Protein AF-A0A4R1F702-F1 (afdb_monomer)

Sequence (113 aa):
MTVGEWDLPTIKRFIEGLPGTGMQTLRALVAEGGSATPARIKELIGMKSLSGVKSAQQKAFRSIPLQPRPPGWLIEKKHTNNNQDAVIERYFIRSNLLPLVVEALDQIDSDIR

Nearest PDB structures (foldseek):
  5z7b-assembly1_A  TM=4.154E-01  e=1.892E+00  Corynebacterium glutamicum
  8aan-assembly1_A  TM=4.126E-01  e=2.273E+00  Escherichia coli

Secondary structure (DSSP, 8-state):
-EETTEEHHHHHHHHHT--HHHHHHHHHHHHTTTEE-HHHHHHHHT-S--THHHHHHHHHHHHS-SSS--SS-SSEEEESSSSTT--EEEEE--TTTHHHHHHHHHHHHHHT-

Organism: NCBI:txid225051

Solvent-accessible surface area (backbone atoms only — not comparable to full-atom values): 6448 Å² total; per-residue (Å²): 120,69,58,86,64,42,33,46,72,56,49,32,51,30,55,73,41,28,42,68,64,27,42,48,50,52,52,44,22,54,77,52,78,25,43,41,35,61,68,58,44,27,63,74,66,73,42,96,72,69,79,55,38,62,60,18,48,53,53,5,58,67,68,49,59,86,74,82,55,51,94,75,68,74,73,40,76,43,54,74,49,97,52,98,83,43,53,70,53,28,39,32,34,57,76,83,50,40,65,48,52,52,54,30,50,54,50,54,58,56,76,75,107

Radius of gyration: 13.8 Å; Cα contacts (8 Å, |Δi|>4): 144; chains: 1; bounding box: 30×42×32 Å

Structure (mmCIF, N/CA/C/O backbone):
data_AF-A0A4R1F702-F1
#
_entry.id   AF-A0A4R1F702-F1
#
loop_
_atom_site.group_PDB
_atom_site.id
_atom_site.type_symbol
_atom_site.label_atom_id
_atom_site.label_alt_id
_atom_site.label_comp_id
_atom_site.label_asym_id
_atom_site.label_entity_id
_atom_site.label_seq_id
_atom_site.pdbx_PDB_ins_code
_atom_site.Cartn_x
_atom_site.Cartn_y
_atom_site.Cartn_z
_atom_site.occupancy
_atom_site.B_iso_or_equiv
_atom_site.auth_seq_id
_atom_site.auth_comp_id
_atom_site.auth_asym_id
_atom_site.auth_atom_id
_atom_site.pdbx_PDB_model_num
ATOM 1 N N . MET A 1 1 ? 5.277 -10.762 -14.613 1.00 56.16 1 MET A N 1
ATOM 2 C CA . MET A 1 1 ? 4.344 -9.750 -15.157 1.00 56.16 1 MET A CA 1
ATOM 3 C C . MET A 1 1 ? 4.919 -8.367 -14.875 1.00 56.16 1 MET A C 1
ATOM 5 O O . MET A 1 1 ? 5.524 -8.193 -13.824 1.00 56.16 1 MET A O 1
ATOM 9 N N . THR A 1 2 ? 4.771 -7.419 -15.802 1.00 65.50 2 THR A N 1
ATOM 10 C CA . THR A 1 2 ? 5.320 -6.057 -15.683 1.00 65.50 2 THR A CA 1
ATOM 11 C C . THR A 1 2 ? 4.229 -5.056 -16.046 1.00 65.50 2 THR A C 1
ATOM 13 O O . THR A 1 2 ? 3.510 -5.255 -17.024 1.00 65.50 2 THR A O 1
ATOM 16 N N . VAL A 1 3 ? 4.082 -4.000 -15.251 1.00 70.75 3 VAL A N 1
ATOM 17 C CA . VAL A 1 3 ? 3.061 -2.960 -15.406 1.00 70.75 3 VAL A CA 1
ATOM 18 C C . VAL A 1 3 ? 3.762 -1.602 -15.381 1.00 70.75 3 VAL A C 1
ATOM 20 O O . VAL A 1 3 ? 4.062 -1.054 -14.320 1.00 70.75 3 VAL A O 1
ATOM 23 N N . GLY A 1 4 ? 4.060 -1.063 -16.566 1.00 77.62 4 GLY A N 1
ATOM 24 C CA . GLY A 1 4 ? 4.990 0.066 -16.695 1.00 77.62 4 GLY A CA 1
ATOM 25 C C . GLY A 1 4 ? 6.390 -0.343 -16.230 1.00 77.62 4 GLY A C 1
ATOM 26 O O . GLY A 1 4 ? 6.887 -1.388 -16.627 1.00 77.62 4 GLY A O 1
ATOM 27 N N . GLU A 1 5 ? 7.006 0.440 -15.353 1.00 81.44 5 GLU A N 1
ATOM 28 C CA . GLU A 1 5 ? 8.299 0.142 -14.722 1.00 81.44 5 GLU A CA 1
ATOM 29 C C . GLU A 1 5 ? 8.164 -0.639 -13.400 1.00 81.44 5 GLU A C 1
ATOM 31 O O . GLU A 1 5 ? 9.152 -0.847 -12.696 1.00 81.44 5 GLU A O 1
ATOM 36 N N . TRP A 1 6 ? 6.947 -1.055 -13.032 1.00 87.44 6 TRP A N 1
ATOM 37 C CA . TRP A 1 6 ? 6.722 -1.949 -11.900 1.00 87.44 6 TRP A CA 1
ATOM 38 C C . TRP A 1 6 ? 6.755 -3.402 -12.368 1.00 87.44 6 TRP A C 1
ATOM 40 O O . TRP A 1 6 ? 5.840 -3.870 -13.048 1.00 87.44 6 TRP A O 1
ATOM 50 N N . ASP A 1 7 ? 7.787 -4.129 -11.967 1.00 89.88 7 ASP A N 1
ATOM 51 C CA . ASP A 1 7 ? 7.824 -5.586 -12.028 1.00 89.88 7 ASP A CA 1
ATOM 52 C C . ASP A 1 7 ? 7.720 -6.194 -10.620 1.00 89.88 7 ASP A C 1
ATOM 54 O O . ASP A 1 7 ? 7.769 -5.497 -9.599 1.00 89.88 7 ASP A O 1
ATOM 58 N N . LEU A 1 8 ? 7.536 -7.512 -10.568 1.00 90.50 8 LEU A N 1
ATOM 59 C CA . LEU A 1 8 ? 7.398 -8.245 -9.313 1.00 90.50 8 LEU A CA 1
ATOM 60 C C . LEU A 1 8 ? 8.624 -8.081 -8.383 1.00 90.50 8 LEU A C 1
ATOM 62 O O . LEU A 1 8 ? 8.411 -7.747 -7.216 1.00 90.50 8 LEU A O 1
ATOM 66 N N . PRO A 1 9 ? 9.888 -8.216 -8.848 1.00 90.56 9 PRO A N 1
ATOM 67 C CA . PRO A 1 9 ? 11.063 -7.951 -8.012 1.00 90.56 9 PRO A CA 1
ATOM 68 C C . PRO A 1 9 ? 11.101 -6.534 -7.426 1.00 90.56 9 PRO A C 1
ATOM 70 O O . PRO A 1 9 ? 11.469 -6.347 -6.264 1.00 90.56 9 PRO A O 1
ATOM 73 N N . THR A 1 10 ? 10.710 -5.526 -8.207 1.00 90.69 10 THR A N 1
ATOM 74 C CA . THR A 1 10 ? 10.689 -4.125 -7.773 1.00 90.69 10 THR A CA 1
ATOM 75 C C . THR A 1 10 ? 9.602 -3.884 -6.733 1.00 90.69 10 THR A C 1
ATOM 77 O O . THR A 1 10 ? 9.864 -3.233 -5.719 1.00 90.69 10 THR A O 1
ATOM 80 N N . ILE A 1 11 ? 8.400 -4.434 -6.942 1.00 92.50 11 ILE A N 1
ATOM 81 C CA . ILE A 1 11 ? 7.309 -4.374 -5.961 1.00 92.50 11 ILE A CA 1
ATOM 82 C C . ILE A 1 11 ? 7.721 -5.083 -4.672 1.00 92.50 11 ILE A C 1
ATOM 84 O O . ILE A 1 11 ? 7.589 -4.489 -3.604 1.00 92.50 11 ILE A O 1
ATOM 88 N N . LYS A 1 12 ? 8.286 -6.294 -4.753 1.00 92.31 12 LYS A N 1
ATOM 89 C CA . LYS A 1 12 ? 8.765 -7.039 -3.580 1.00 92.31 12 LYS A CA 1
ATOM 90 C C . LYS A 1 12 ? 9.758 -6.208 -2.766 1.00 92.31 12 LYS A 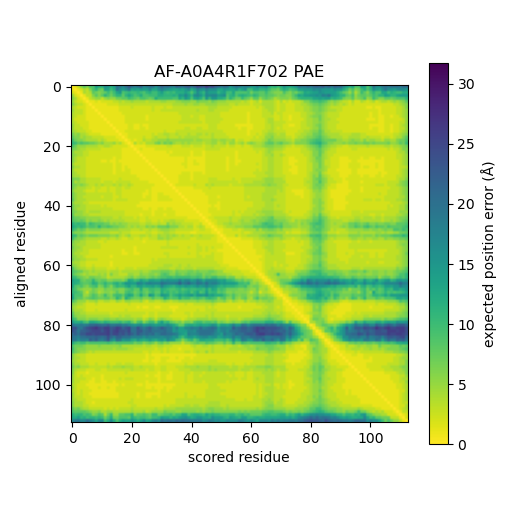C 1
ATOM 92 O O . LYS A 1 12 ? 9.520 -5.954 -1.589 1.00 92.31 12 LYS A O 1
ATOM 97 N N . ARG A 1 13 ? 10.789 -5.657 -3.415 1.00 91.19 13 ARG A N 1
ATOM 98 C CA . ARG A 1 13 ? 11.787 -4.794 -2.761 1.00 91.19 13 ARG A CA 1
ATOM 99 C C . ARG A 1 13 ? 11.181 -3.533 -2.140 1.00 91.19 13 ARG A C 1
ATOM 101 O O . ARG A 1 13 ? 11.614 -3.094 -1.073 1.00 91.19 13 ARG A O 1
ATOM 108 N N . PHE A 1 14 ? 10.202 -2.919 -2.804 1.00 92.56 14 PHE A N 1
ATOM 109 C CA . PHE A 1 14 ? 9.483 -1.776 -2.241 1.00 92.56 14 PHE A CA 1
ATOM 110 C C . PHE A 1 14 ? 8.729 -2.171 -0.968 1.00 92.56 14 PHE A C 1
ATOM 112 O O . PHE A 1 14 ? 8.806 -1.465 0.036 1.00 92.56 14 PHE A O 1
ATOM 119 N N . ILE A 1 15 ? 8.016 -3.297 -1.001 1.00 93.88 15 ILE A N 1
ATOM 120 C CA . ILE A 1 15 ? 7.224 -3.801 0.122 1.00 93.88 15 ILE A CA 1
ATOM 121 C C . ILE A 1 15 ? 8.131 -4.182 1.302 1.00 93.88 15 ILE A C 1
ATOM 123 O O . ILE A 1 15 ? 7.837 -3.799 2.430 1.00 93.88 15 ILE A O 1
ATOM 127 N N . GLU A 1 16 ? 9.269 -4.834 1.060 1.00 92.38 16 GLU A N 1
ATOM 128 C CA . GLU A 1 16 ? 10.280 -5.137 2.089 1.00 92.38 16 GLU A CA 1
ATOM 129 C C . GLU A 1 16 ? 10.850 -3.868 2.747 1.00 92.38 16 GLU A C 1
ATOM 131 O O . GLU A 1 16 ? 11.122 -3.835 3.947 1.00 92.38 16 GLU A O 1
ATOM 136 N N . GLY A 1 17 ? 10.998 -2.785 1.977 1.00 90.69 17 GLY A N 1
ATOM 137 C CA . GLY A 1 17 ? 11.432 -1.479 2.478 1.00 90.69 17 GLY A CA 1
ATOM 138 C C . GLY A 1 17 ? 10.348 -0.686 3.219 1.00 90.69 17 GLY A C 1
ATOM 139 O O . GLY A 1 17 ? 10.630 0.406 3.731 1.00 90.69 17 GLY A O 1
ATOM 140 N N . LEU A 1 18 ? 9.110 -1.185 3.259 1.00 91.69 18 LEU A N 1
ATOM 141 C CA . LEU A 1 18 ? 7.946 -0.466 3.760 1.00 91.69 18 LEU A CA 1
ATOM 142 C C . LEU A 1 18 ? 7.841 -0.603 5.293 1.00 91.69 18 LEU A C 1
ATOM 144 O O . LEU A 1 18 ? 7.582 -1.690 5.807 1.00 91.69 18 LEU A O 1
ATOM 148 N N . PRO A 1 19 ? 8.008 0.486 6.070 1.00 88.19 19 PRO A N 1
ATOM 149 C CA . PRO A 1 19 ? 7.915 0.412 7.526 1.00 88.19 19 PRO A CA 1
ATOM 150 C C . PRO A 1 19 ? 6.473 0.137 7.985 1.00 88.19 19 PRO A C 1
ATOM 152 O O . PRO A 1 19 ? 5.523 0.379 7.239 1.00 88.19 19 PRO A O 1
ATOM 155 N N . GLY A 1 20 ? 6.314 -0.303 9.241 1.00 87.12 20 GLY A N 1
ATOM 156 C CA . GLY A 1 20 ? 5.080 -0.882 9.804 1.00 87.12 20 GLY A CA 1
ATOM 157 C C . GLY A 1 20 ? 3.761 -0.240 9.358 1.00 87.12 20 GLY A C 1
ATOM 158 O O . GLY A 1 20 ? 2.916 -0.930 8.800 1.00 87.12 20 GLY A O 1
ATOM 159 N N . THR A 1 21 ? 3.596 1.080 9.502 1.00 89.44 21 THR A N 1
ATOM 160 C CA . THR A 1 21 ? 2.358 1.774 9.087 1.00 89.44 21 THR A CA 1
ATOM 161 C C . THR A 1 21 ? 2.069 1.655 7.588 1.00 89.44 21 THR A C 1
ATOM 163 O O . THR A 1 21 ? 0.914 1.512 7.190 1.00 89.44 21 THR A O 1
ATOM 166 N N . GLY A 1 22 ? 3.100 1.712 6.740 1.00 92.19 22 GLY A N 1
ATOM 167 C CA . GLY A 1 22 ? 2.946 1.528 5.299 1.00 92.19 22 GLY A CA 1
ATOM 168 C C . GLY A 1 22 ? 2.560 0.091 4.957 1.00 92.19 22 GLY A C 1
ATOM 169 O O . GLY A 1 22 ? 1.621 -0.103 4.193 1.00 92.19 22 GLY A O 1
ATOM 170 N N . MET A 1 23 ? 3.218 -0.898 5.573 1.00 94.69 23 MET A N 1
ATOM 171 C CA . MET A 1 23 ? 2.904 -2.324 5.399 1.00 94.69 23 MET A CA 1
ATOM 172 C C . MET A 1 23 ? 1.474 -2.656 5.836 1.00 94.69 23 MET A C 1
ATOM 174 O O . MET A 1 23 ? 0.724 -3.279 5.092 1.00 94.69 23 MET A O 1
ATOM 178 N N . GLN A 1 24 ? 1.063 -2.193 7.017 1.00 94.81 24 GLN A N 1
ATOM 179 C CA . GLN A 1 24 ? -0.296 -2.387 7.527 1.00 94.81 24 GLN A CA 1
ATOM 180 C C . GLN A 1 24 ? -1.340 -1.751 6.603 1.00 94.81 24 GLN A C 1
ATOM 182 O O . GLN A 1 24 ? -2.345 -2.379 6.285 1.00 94.81 24 GLN A O 1
ATOM 187 N N . THR A 1 25 ? -1.077 -0.534 6.115 1.00 95.38 25 THR A N 1
ATOM 188 C CA . THR A 1 25 ? -1.956 0.141 5.147 1.00 95.38 25 THR A CA 1
ATOM 189 C C . THR A 1 25 ? -2.043 -0.637 3.835 1.00 95.38 25 THR A C 1
ATOM 191 O O . THR A 1 25 ? -3.135 -0.798 3.298 1.00 95.38 25 THR A O 1
ATOM 194 N N . LEU A 1 26 ? -0.915 -1.140 3.322 1.00 96.25 26 LEU A N 1
ATOM 195 C CA . LEU A 1 26 ? -0.877 -1.939 2.098 1.00 96.25 26 LEU A CA 1
ATOM 196 C C . LEU A 1 26 ? -1.715 -3.215 2.240 1.00 96.25 26 LEU A C 1
ATOM 198 O O . LEU A 1 26 ? -2.546 -3.496 1.382 1.00 96.25 26 LEU A O 1
ATOM 202 N N . ARG A 1 27 ? -1.545 -3.950 3.345 1.00 95.88 27 ARG A N 1
ATOM 203 C CA . ARG A 1 27 ? -2.312 -5.172 3.630 1.00 95.88 27 ARG A CA 1
ATOM 204 C C . ARG A 1 27 ? -3.802 -4.894 3.794 1.00 95.88 27 ARG A C 1
ATOM 206 O O . ARG A 1 27 ? -4.612 -5.629 3.242 1.00 95.88 27 ARG A O 1
ATOM 213 N N . ALA A 1 28 ? -4.165 -3.811 4.483 1.00 96.56 28 ALA A N 1
ATOM 214 C CA . ALA A 1 28 ? -5.558 -3.386 4.600 1.00 96.56 28 ALA A CA 1
ATOM 215 C C . ALA A 1 28 ? -6.172 -3.064 3.228 1.00 96.56 28 ALA A C 1
ATOM 217 O O . ALA A 1 28 ? -7.297 -3.461 2.949 1.00 96.56 28 ALA A O 1
ATOM 218 N N . LEU A 1 29 ? -5.424 -2.395 2.343 1.00 97.25 29 LEU A N 1
ATOM 219 C CA . LEU A 1 29 ? -5.882 -2.130 0.980 1.00 97.25 29 LEU A CA 1
ATOM 220 C C . LEU A 1 29 ? -6.066 -3.415 0.178 1.00 97.25 29 LEU A C 1
ATOM 222 O O . LEU A 1 29 ? -7.075 -3.543 -0.501 1.00 97.25 29 LEU A O 1
ATOM 226 N N . VAL A 1 30 ? -5.131 -4.361 0.260 1.00 96.75 30 VAL A N 1
ATOM 227 C CA . VAL A 1 30 ? -5.243 -5.659 -0.423 1.00 96.75 30 VAL A CA 1
ATOM 228 C C . VAL A 1 30 ? -6.463 -6.444 0.064 1.00 96.75 30 VAL A C 1
ATOM 230 O O . VAL A 1 30 ? -7.215 -6.951 -0.765 1.00 96.75 30 VAL A O 1
ATOM 233 N N . ALA A 1 31 ? -6.714 -6.472 1.377 1.00 95.81 31 ALA A N 1
ATOM 234 C CA . ALA A 1 31 ? -7.893 -7.118 1.957 1.00 95.81 31 ALA A CA 1
ATOM 235 C C . ALA A 1 31 ? -9.218 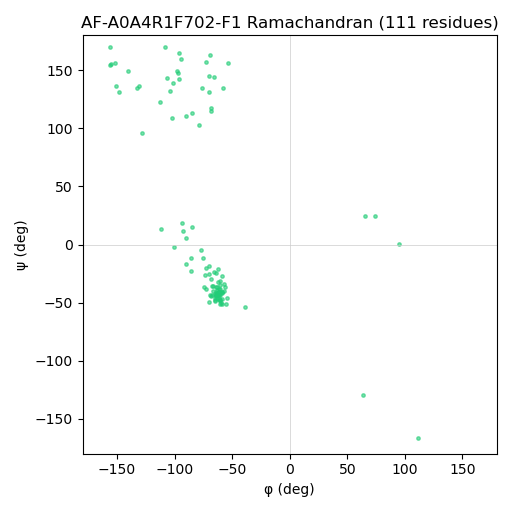-6.507 1.460 1.00 95.81 31 ALA A C 1
ATOM 237 O O . ALA A 1 31 ? -10.209 -7.214 1.311 1.00 95.81 31 ALA A O 1
ATOM 238 N N . GLU A 1 32 ? -9.224 -5.210 1.147 1.00 97.44 32 GLU A N 1
ATOM 239 C CA . GLU A 1 32 ? -10.382 -4.478 0.615 1.00 97.44 32 GLU A CA 1
ATOM 240 C C . GLU A 1 32 ? -10.396 -4.426 -0.932 1.00 97.44 32 GLU A C 1
ATOM 242 O O . GLU A 1 32 ? -11.054 -3.577 -1.532 1.00 97.44 32 GLU A O 1
ATOM 247 N N . GLY A 1 33 ? -9.648 -5.299 -1.618 1.00 95.75 33 GLY A N 1
ATOM 248 C CA . GLY A 1 33 ? -9.649 -5.370 -3.087 1.00 95.75 33 GLY A CA 1
ATOM 249 C C . GLY A 1 33 ? -8.906 -4.221 -3.782 1.00 95.75 33 GLY A C 1
ATOM 250 O O . GLY A 1 33 ? -9.180 -3.891 -4.934 1.00 95.75 33 GLY A O 1
ATOM 251 N N . GLY A 1 34 ? -7.959 -3.593 -3.088 1.00 96.31 34 GLY A N 1
ATOM 252 C CA . GLY A 1 34 ? -7.059 -2.567 -3.612 1.00 96.31 34 GLY A CA 1
ATOM 253 C C . GLY A 1 34 ? -7.512 -1.124 -3.389 1.00 96.31 34 GLY A C 1
ATOM 254 O O . GLY A 1 34 ? -6.796 -0.211 -3.800 1.00 96.31 34 GLY A O 1
ATOM 255 N N . SER A 1 35 ? -8.651 -0.865 -2.738 1.00 97.31 35 SER A N 1
ATOM 256 C CA . SER A 1 35 ? -9.079 0.503 -2.415 1.00 97.31 35 SER A CA 1
ATOM 257 C C . SER A 1 35 ? -9.933 0.572 -1.157 1.00 97.31 35 SER A C 1
ATOM 259 O O . SER A 1 35 ? -10.859 -0.206 -0.990 1.00 97.31 35 SER A O 1
ATOM 261 N N . ALA A 1 36 ? -9.663 1.558 -0.301 1.00 96.94 36 ALA A N 1
ATOM 262 C CA . ALA A 1 36 ? -10.440 1.788 0.911 1.00 96.94 36 ALA A CA 1
ATOM 263 C C . ALA A 1 36 ? -10.425 3.265 1.328 1.00 96.94 36 ALA A C 1
ATOM 265 O O . ALA A 1 36 ? -9.509 4.031 0.999 1.00 96.94 36 ALA A O 1
ATOM 266 N N . THR A 1 37 ? -11.442 3.678 2.084 1.00 96.19 37 THR A N 1
ATOM 267 C CA . THR A 1 37 ? -11.490 5.017 2.689 1.00 96.19 37 THR A CA 1
ATOM 268 C C . THR A 1 37 ? -10.493 5.122 3.851 1.00 96.19 37 THR A C 1
ATOM 270 O O . THR A 1 37 ? -10.148 4.108 4.467 1.00 96.19 37 THR A O 1
ATOM 273 N N . PRO A 1 38 ? -10.041 6.334 4.230 1.00 95.00 38 PRO A N 1
ATOM 274 C CA . PRO A 1 38 ? -9.170 6.498 5.394 1.00 95.00 38 PRO A CA 1
ATOM 275 C C . PRO A 1 38 ? -9.773 5.933 6.686 1.00 95.00 38 PRO A C 1
ATOM 277 O O . PRO A 1 38 ? -9.042 5.390 7.508 1.00 95.00 38 PRO A O 1
ATOM 280 N N . ALA A 1 39 ? -11.091 6.062 6.876 1.00 94.69 39 ALA A N 1
ATOM 281 C CA . ALA A 1 39 ? -11.784 5.535 8.049 1.00 94.69 39 ALA A CA 1
ATOM 282 C C . ALA A 1 39 ? -11.725 4.002 8.093 1.00 94.69 39 ALA A C 1
ATOM 284 O O . ALA A 1 39 ? -11.349 3.442 9.120 1.00 94.69 39 ALA A O 1
ATOM 285 N N . ARG A 1 40 ? -11.991 3.342 6.958 1.00 96.31 40 ARG A N 1
ATOM 286 C CA . ARG A 1 40 ? -11.941 1.882 6.851 1.00 96.31 40 ARG A CA 1
ATOM 287 C C . ARG A 1 40 ? -10.539 1.327 7.097 1.00 96.31 40 ARG A C 1
ATOM 289 O O . ARG A 1 40 ? -10.376 0.367 7.837 1.00 96.31 40 ARG A O 1
ATOM 296 N N . ILE A 1 41 ? -9.507 1.968 6.550 1.00 96.50 41 ILE A N 1
ATOM 297 C CA . ILE A 1 41 ? -8.117 1.551 6.793 1.00 96.50 41 ILE A CA 1
ATOM 298 C C . ILE A 1 41 ? -7.780 1.662 8.280 1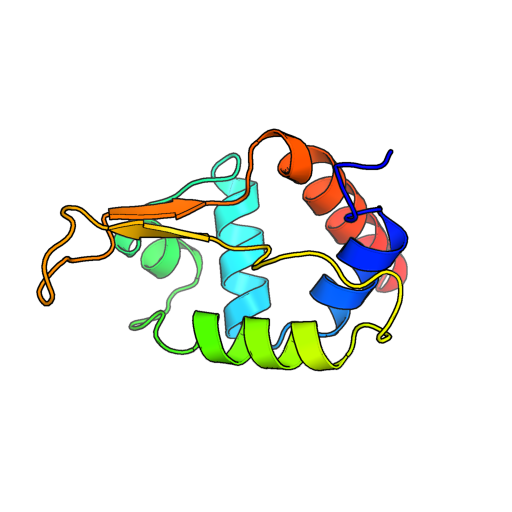.00 96.50 41 ILE A C 1
ATOM 300 O O . ILE A 1 41 ? -7.222 0.728 8.844 1.00 96.50 41 ILE A O 1
ATOM 304 N N . LYS A 1 42 ? -8.134 2.783 8.924 1.00 95.50 42 LYS A N 1
ATOM 305 C CA . LYS A 1 42 ? -7.897 2.996 10.361 1.00 95.50 42 LYS A CA 1
ATOM 306 C C . LYS A 1 42 ? -8.576 1.940 11.228 1.00 95.50 42 LYS A C 1
ATOM 308 O O . LYS A 1 42 ? -7.963 1.493 12.192 1.00 95.50 42 LYS A O 1
ATOM 313 N N . GLU A 1 43 ? -9.801 1.559 10.876 1.00 95.38 43 GLU A N 1
ATOM 314 C CA . GLU A 1 43 ? -10.544 0.477 11.524 1.00 95.38 43 GLU A CA 1
ATOM 315 C C . GLU A 1 43 ? -9.789 -0.856 11.407 1.00 95.38 43 GLU A C 1
ATOM 317 O O . GLU A 1 43 ? -9.519 -1.490 12.423 1.00 95.38 43 GLU A O 1
ATOM 322 N N . LEU A 1 44 ? -9.360 -1.230 10.195 1.00 94.50 44 LEU A N 1
ATOM 323 C CA . LEU A 1 44 ? -8.664 -2.496 9.929 1.00 94.50 44 LEU A CA 1
ATOM 324 C C . LEU A 1 44 ? -7.314 -2.620 10.645 1.00 94.50 44 LEU A C 1
ATOM 326 O O . LEU A 1 44 ? -6.944 -3.708 11.075 1.00 94.50 44 LEU A O 1
ATOM 330 N N . ILE A 1 45 ? -6.562 -1.521 10.759 1.00 93.56 45 ILE A N 1
ATOM 331 C CA . ILE A 1 45 ? -5.207 -1.537 11.340 1.00 93.56 45 ILE A CA 1
ATOM 332 C C . ILE A 1 45 ? -5.163 -1.050 12.797 1.00 93.56 45 ILE A C 1
ATOM 334 O O . ILE A 1 45 ? -4.089 -1.004 13.393 1.00 93.56 45 ILE A 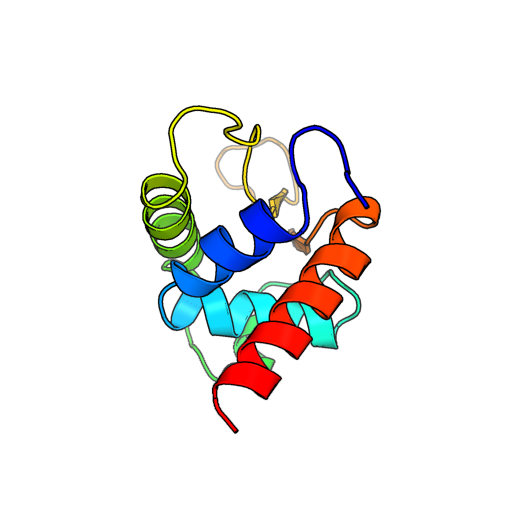O 1
ATOM 338 N N . GLY A 1 46 ? -6.301 -0.638 13.369 1.00 91.62 46 GLY A N 1
ATOM 339 C CA . GLY A 1 46 ? -6.402 -0.150 14.749 1.00 91.62 46 GLY A CA 1
ATOM 340 C C . GLY A 1 46 ? -5.653 1.162 15.028 1.00 91.62 46 GLY A C 1
ATOM 341 O O . GLY A 1 46 ? -5.262 1.422 16.167 1.00 91.62 46 GLY A O 1
ATOM 342 N N . MET A 1 47 ? -5.418 2.004 14.014 1.00 88.75 47 MET A N 1
ATOM 343 C CA . MET A 1 47 ? -4.632 3.241 14.153 1.00 88.75 47 MET A CA 1
ATOM 344 C C . MET A 1 47 ? -5.497 4.505 14.132 1.00 88.75 47 MET A C 1
ATOM 346 O O . MET A 1 47 ? -6.413 4.653 13.330 1.00 88.75 47 MET A O 1
ATOM 350 N N . LYS A 1 48 ? -5.129 5.506 14.943 1.00 87.81 48 LYS A N 1
ATOM 351 C CA . LYS A 1 48 ? -5.816 6.815 14.972 1.00 87.81 48 LYS A CA 1
ATOM 352 C C . LYS A 1 48 ? -5.504 7.693 13.746 1.00 87.81 48 LYS A C 1
ATOM 354 O O . LYS A 1 48 ? -6.310 8.543 13.353 1.00 87.81 48 LYS A O 1
ATOM 359 N N . SER A 1 49 ? -4.339 7.497 13.122 1.00 87.94 49 SER A N 1
ATOM 360 C CA . SER A 1 49 ? -3.819 8.345 12.041 1.00 87.94 49 SER A CA 1
ATOM 361 C C . SER A 1 49 ? -3.132 7.542 10.934 1.00 87.94 49 SER A C 1
ATOM 363 O O . SER A 1 49 ? -2.505 6.524 11.203 1.00 87.94 49 SER A O 1
ATOM 365 N N . LEU A 1 50 ? -3.204 8.069 9.705 1.00 90.94 50 LEU A N 1
ATOM 366 C CA . LEU A 1 50 ? -2.511 7.575 8.505 1.00 90.94 50 LEU A CA 1
ATOM 367 C C . LEU A 1 50 ? -1.426 8.553 8.009 1.00 90.94 50 LEU A C 1
ATOM 369 O O . LEU A 1 50 ? -0.920 8.421 6.895 1.00 90.94 50 LEU A O 1
ATOM 373 N N . SER A 1 51 ? -1.046 9.551 8.817 1.00 87.19 51 SER A N 1
ATOM 374 C CA . SER A 1 51 ? -0.035 10.556 8.444 1.00 87.19 51 SER A CA 1
ATOM 375 C C . SER A 1 51 ? 1.332 9.943 8.098 1.00 87.19 51 SER A C 1
ATOM 377 O O . SER A 1 51 ? 2.062 10.493 7.275 1.00 87.19 51 SER A O 1
ATOM 379 N N . GLY A 1 52 ? 1.651 8.773 8.661 1.00 89.38 52 GLY A N 1
ATOM 380 C CA . GLY A 1 52 ? 2.888 8.033 8.396 1.00 89.38 52 GLY A CA 1
ATOM 381 C C . GLY A 1 52 ? 2.946 7.309 7.046 1.00 89.38 52 GLY A C 1
ATOM 382 O O . GLY A 1 52 ? 4.020 6.876 6.644 1.00 89.38 52 GLY A O 1
ATOM 383 N N . VAL A 1 53 ? 1.836 7.187 6.307 1.00 91.81 53 VAL A N 1
ATOM 384 C CA . VAL A 1 53 ? 1.812 6.421 5.044 1.00 91.81 53 VAL A CA 1
ATOM 385 C C . VAL A 1 53 ? 2.717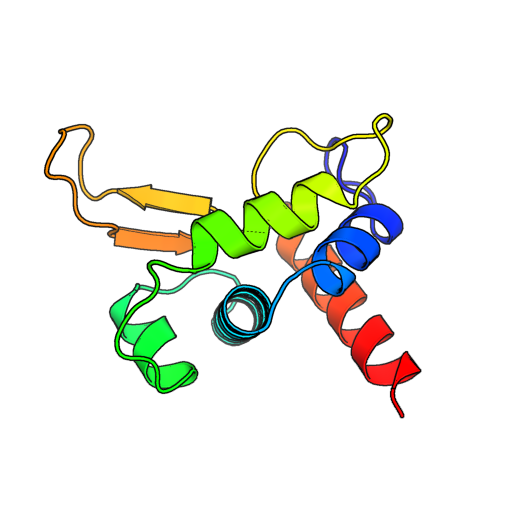 7.055 3.985 1.00 91.81 53 VAL A C 1
ATOM 387 O O . VAL A 1 53 ? 3.457 6.356 3.296 1.00 91.81 53 VAL A O 1
ATOM 390 N N . LYS A 1 54 ? 2.721 8.389 3.872 1.00 91.31 54 LYS A N 1
ATOM 391 C CA . LYS A 1 54 ? 3.565 9.093 2.891 1.00 91.31 54 LYS A CA 1
ATOM 392 C C . LYS A 1 54 ? 5.056 8.916 3.193 1.00 91.31 54 LYS A C 1
ATOM 394 O O . LYS A 1 54 ? 5.827 8.604 2.289 1.00 91.31 54 LYS A O 1
ATOM 399 N N . SER A 1 55 ? 5.468 9.110 4.447 1.00 91.88 55 SER A N 1
ATOM 400 C CA . SER A 1 55 ? 6.872 8.948 4.845 1.00 91.88 55 SER A CA 1
ATOM 401 C C . SER A 1 55 ? 7.323 7.489 4.746 1.00 91.88 55 SER A C 1
ATOM 403 O O . SER A 1 55 ? 8.449 7.234 4.322 1.00 91.88 55 SER A O 1
ATOM 405 N N . ALA A 1 56 ? 6.433 6.537 5.048 1.00 93.12 56 ALA A N 1
ATOM 406 C CA . ALA A 1 56 ? 6.674 5.112 4.863 1.00 93.12 56 ALA A CA 1
ATOM 407 C C . ALA A 1 56 ? 6.981 4.768 3.402 1.00 93.12 56 ALA A C 1
ATOM 409 O O . ALA A 1 56 ? 8.017 4.169 3.116 1.00 93.12 56 ALA A O 1
ATOM 410 N N . GLN A 1 57 ? 6.135 5.220 2.473 1.00 93.19 57 GLN A N 1
ATOM 411 C CA . GLN A 1 57 ? 6.372 5.016 1.047 1.00 93.19 57 GLN A CA 1
ATOM 412 C C . GLN A 1 57 ? 7.645 5.709 0.564 1.00 93.19 57 GLN A C 1
ATOM 414 O O . GLN A 1 57 ? 8.383 5.137 -0.228 1.00 93.19 57 GLN A O 1
ATOM 419 N N . GLN A 1 58 ? 7.949 6.917 1.049 1.00 91.94 58 GLN A N 1
ATOM 420 C CA . GLN A 1 58 ? 9.180 7.617 0.672 1.00 91.94 58 GLN A CA 1
ATOM 421 C C . GLN A 1 58 ? 10.434 6.873 1.142 1.00 91.94 58 GLN A C 1
ATOM 423 O O . GLN A 1 58 ? 11.435 6.856 0.427 1.00 91.94 58 GLN A O 1
ATOM 428 N N . LYS A 1 59 ? 10.385 6.247 2.322 1.00 91.19 59 LYS A N 1
ATOM 429 C CA . LYS A 1 59 ? 11.470 5.401 2.826 1.00 91.19 59 LYS A CA 1
ATOM 430 C C . LYS A 1 59 ? 11.661 4.163 1.942 1.00 91.19 59 LYS A C 1
ATOM 432 O O . LYS A 1 59 ? 12.781 3.934 1.500 1.00 91.19 59 LYS A O 1
ATOM 437 N N . ALA A 1 60 ? 10.583 3.451 1.618 1.00 91.31 60 ALA A N 1
ATOM 438 C CA . ALA A 1 60 ? 10.610 2.306 0.702 1.00 91.31 60 ALA A CA 1
ATOM 439 C C . ALA A 1 60 ? 11.082 2.687 -0.712 1.00 91.31 60 ALA A C 1
ATOM 441 O O . ALA A 1 60 ? 11.891 2.011 -1.331 1.00 91.31 60 ALA A O 1
ATOM 442 N N . PHE A 1 61 ? 10.650 3.836 -1.226 1.00 89.88 61 PHE A N 1
ATOM 443 C CA . PHE A 1 61 ? 11.078 4.313 -2.539 1.00 89.88 61 PHE A CA 1
ATOM 444 C C . PHE A 1 61 ? 12.590 4.579 -2.607 1.00 89.88 61 PHE A C 1
ATOM 446 O O . PHE A 1 61 ? 13.220 4.410 -3.654 1.00 89.88 61 PHE A O 1
ATOM 453 N N . ARG A 1 62 ? 13.194 4.994 -1.486 1.00 88.19 62 ARG A N 1
ATOM 454 C CA . ARG A 1 62 ? 14.642 5.214 -1.373 1.00 88.19 62 ARG A CA 1
ATOM 455 C C . ARG A 1 62 ? 15.450 3.913 -1.336 1.00 88.19 62 ARG A C 1
ATOM 457 O O . ARG A 1 62 ? 16.633 3.987 -1.642 1.00 88.19 62 ARG A O 1
ATOM 464 N N . SER A 1 63 ? 14.851 2.766 -0.999 1.00 83.31 63 SER A N 1
ATOM 465 C CA . SER A 1 63 ? 15.543 1.466 -1.014 1.00 83.31 63 SER A CA 1
ATOM 466 C C . SER A 1 63 ? 15.537 0.780 -2.385 1.00 83.31 63 SER A C 1
ATOM 468 O O . SER A 1 63 ? 16.287 -0.173 -2.587 1.00 83.31 63 SER A O 1
ATOM 470 N N . ILE A 1 64 ? 14.739 1.257 -3.347 1.00 85.31 64 ILE A N 1
ATOM 471 C CA . ILE A 1 64 ? 14.796 0.775 -4.735 1.00 85.31 64 ILE A CA 1
ATOM 472 C C . ILE A 1 64 ? 16.034 1.377 -5.438 1.00 85.31 64 ILE A C 1
ATOM 474 O O . ILE A 1 64 ? 16.251 2.590 -5.327 1.00 85.31 64 ILE A O 1
ATOM 478 N N . PRO A 1 65 ? 16.820 0.577 -6.193 1.00 80.50 65 PRO A N 1
ATOM 479 C CA . PRO A 1 65 ? 17.883 1.080 -7.063 1.00 80.50 65 PRO A CA 1
ATOM 480 C C . PRO A 1 65 ? 17.400 2.147 -8.048 1.00 80.50 65 PRO A C 1
ATOM 482 O O . PRO A 1 65 ? 16.226 2.218 -8.403 1.00 80.50 65 PRO A O 1
ATOM 485 N N . LEU A 1 66 ? 18.325 2.985 -8.517 1.00 72.12 66 LEU A N 1
ATOM 486 C CA . LEU A 1 66 ? 17.992 4.127 -9.372 1.00 72.12 66 LEU A CA 1
ATOM 487 C C . LEU A 1 66 ? 17.439 3.736 -10.752 1.00 72.12 66 LEU A C 1
ATOM 489 O O . LEU A 1 66 ? 16.738 4.555 -11.342 1.00 72.12 66 LEU A O 1
ATOM 493 N N . GLN A 1 67 ? 17.725 2.531 -11.260 1.00 74.94 67 GLN A N 1
ATOM 494 C CA . GLN A 1 67 ? 17.211 2.039 -12.541 1.00 74.94 67 GLN A CA 1
ATOM 495 C C . GLN A 1 67 ? 17.024 0.506 -12.522 1.00 74.94 67 GLN A C 1
ATOM 497 O O . GLN A 1 67 ? 17.965 -0.192 -12.134 1.00 74.94 67 GLN A O 1
ATOM 502 N N . PRO A 1 68 ? 15.858 -0.023 -12.947 1.00 67.00 68 PRO A N 1
ATOM 503 C CA . PRO A 1 68 ? 14.615 0.703 -13.220 1.00 67.00 68 PRO A CA 1
ATOM 504 C C . PRO A 1 68 ? 13.988 1.219 -11.913 1.00 67.00 68 PRO A C 1
ATOM 506 O O . PRO A 1 68 ? 13.851 0.479 -10.940 1.00 67.00 68 PRO A O 1
ATOM 509 N N . ARG A 1 69 ? 13.620 2.505 -11.883 1.00 76.25 69 ARG A N 1
ATOM 510 C CA . ARG A 1 69 ? 12.905 3.110 -10.755 1.00 76.25 69 ARG A CA 1
ATOM 511 C C . ARG A 1 69 ? 11.496 3.479 -11.201 1.00 76.25 69 ARG A C 1
ATOM 513 O O . ARG A 1 69 ? 11.363 4.258 -12.144 1.00 76.25 69 ARG A O 1
ATOM 520 N N . PRO A 1 70 ? 10.458 2.971 -10.532 1.00 78.56 70 PRO A N 1
ATOM 521 C CA . PRO A 1 70 ? 9.104 3.184 -10.993 1.00 78.56 70 PRO A CA 1
ATOM 522 C C . PRO A 1 70 ? 8.638 4.637 -10.816 1.00 78.56 70 PRO A C 1
ATOM 524 O O . PRO A 1 70 ? 8.988 5.283 -9.821 1.00 78.56 70 PRO A O 1
ATOM 527 N N . PRO A 1 71 ? 7.816 5.166 -11.739 1.00 68.06 71 PRO A N 1
ATOM 528 C CA . PRO A 1 71 ? 7.247 6.495 -11.624 1.00 68.06 71 PRO A CA 1
ATOM 529 C C . PRO A 1 71 ? 6.060 6.448 -10.658 1.00 68.06 71 PRO A C 1
ATOM 531 O O . PRO A 1 71 ? 4.963 6.003 -10.996 1.00 68.06 71 PRO A O 1
ATOM 534 N N . GLY A 1 72 ? 6.276 6.914 -9.430 1.00 76.19 72 GLY A N 1
ATOM 535 C CA . GLY A 1 72 ? 5.199 7.211 -8.488 1.00 76.19 72 GLY A CA 1
ATOM 536 C C . GLY A 1 72 ? 5.104 6.290 -7.274 1.00 76.19 72 GLY A C 1
ATOM 537 O O . GLY A 1 72 ? 6.032 5.567 -6.917 1.00 76.19 72 GLY A O 1
ATOM 538 N N . TRP A 1 73 ? 3.967 6.401 -6.591 1.00 88.25 73 TRP A N 1
ATOM 539 C CA . TRP A 1 73 ? 3.678 5.734 -5.324 1.00 88.25 73 TRP A CA 1
ATOM 540 C C . TRP A 1 73 ? 2.904 4.438 -5.563 1.00 88.25 73 TRP A C 1
ATOM 542 O O . TRP A 1 73 ? 2.039 4.395 -6.432 1.00 88.25 73 TRP A O 1
ATOM 552 N N . LEU A 1 74 ? 3.187 3.394 -4.781 1.00 92.31 74 LEU A N 1
ATOM 553 C CA . LEU A 1 74 ? 2.422 2.144 -4.846 1.00 92.31 74 LEU A CA 1
ATOM 554 C C . LEU A 1 74 ? 1.028 2.311 -4.219 1.00 92.31 74 LEU A C 1
ATOM 556 O O . LEU A 1 74 ? 0.045 1.777 -4.726 1.00 92.31 74 LEU A O 1
ATOM 560 N N . ILE A 1 75 ? 0.953 3.074 -3.125 1.00 93.81 75 ILE A N 1
ATOM 561 C CA . ILE A 1 75 ? -0.286 3.486 -2.469 1.00 93.81 75 ILE A CA 1
ATOM 562 C C . ILE A 1 75 ? -0.567 4.936 -2.862 1.00 93.81 75 ILE A C 1
ATOM 564 O O . ILE A 1 75 ? 0.091 5.878 -2.408 1.00 93.81 75 ILE A O 1
ATOM 568 N N . GLU A 1 76 ? -1.584 5.121 -3.684 1.00 93.38 76 GLU A N 1
ATOM 569 C CA . GLU A 1 76 ? -2.050 6.419 -4.142 1.00 93.38 76 GLU A CA 1
ATOM 570 C C . GLU A 1 76 ? -3.221 6.921 -3.292 1.00 93.38 76 GLU A C 1
ATOM 572 O O . GLU A 1 76 ? -3.835 6.182 -2.516 1.00 93.38 76 GLU A O 1
ATOM 577 N N . LYS A 1 77 ? -3.524 8.215 -3.416 1.00 91.88 77 LYS A N 1
ATOM 578 C CA . LYS A 1 77 ? -4.631 8.869 -2.715 1.00 91.88 77 LYS A CA 1
ATOM 579 C C . LYS A 1 77 ? -5.459 9.685 -3.695 1.00 91.88 77 LYS A C 1
ATOM 581 O O . LYS A 1 77 ? -4.910 10.415 -4.516 1.00 91.88 77 LYS A O 1
ATOM 586 N N . LYS A 1 78 ? -6.779 9.586 -3.575 1.00 90.75 78 LYS A N 1
ATOM 587 C CA . LYS A 1 78 ? -7.728 10.455 -4.270 1.00 90.75 78 LYS A CA 1
ATOM 588 C C . LYS A 1 78 ? -8.273 11.463 -3.266 1.00 90.75 78 LYS A C 1
ATOM 590 O O . LYS A 1 78 ? -8.634 11.089 -2.151 1.00 90.75 78 LYS A O 1
ATOM 595 N N . HIS A 1 79 ? -8.282 12.730 -3.647 1.00 89.12 79 HIS A N 1
ATOM 596 C CA . HIS A 1 79 ? -8.835 13.820 -2.852 1.00 89.12 79 HIS A CA 1
ATOM 597 C C . HIS A 1 79 ? -10.258 14.134 -3.323 1.00 89.12 79 HIS A C 1
ATOM 599 O O . HIS A 1 79 ? -10.548 13.988 -4.508 1.00 89.12 79 HIS A O 1
ATOM 605 N N . THR A 1 80 ? -11.128 14.568 -2.407 1.00 80.94 80 THR A N 1
ATOM 606 C CA . THR A 1 80 ? -12.539 14.866 -2.714 1.00 80.94 80 THR A CA 1
ATOM 607 C C . THR A 1 80 ? -12.721 16.024 -3.697 1.00 80.94 80 THR A C 1
ATOM 609 O O . THR A 1 80 ? -13.746 16.067 -4.363 1.00 80.94 80 THR A O 1
ATOM 612 N N . ASN A 1 81 ? -11.749 16.940 -3.802 1.00 75.44 81 ASN A N 1
ATOM 613 C CA . ASN A 1 81 ? -11.696 18.058 -4.753 1.00 75.44 81 ASN A CA 1
ATOM 614 C C . ASN A 1 81 ? -10.235 18.504 -4.982 1.00 75.44 81 ASN A C 1
ATOM 616 O O . ASN A 1 81 ? -9.339 18.096 -4.249 1.00 75.44 81 ASN A O 1
ATOM 620 N N . ASN A 1 82 ? -9.984 19.374 -5.967 1.00 62.41 82 ASN A N 1
ATOM 621 C CA . ASN A 1 82 ? -8.642 19.891 -6.298 1.00 62.41 82 ASN A CA 1
ATOM 622 C C . ASN A 1 82 ? -8.197 21.118 -5.461 1.00 62.41 82 ASN A C 1
ATOM 624 O O . ASN A 1 82 ? -7.240 21.796 -5.827 1.00 62.41 82 ASN A O 1
ATOM 628 N N . ASN A 1 83 ? -8.880 21.419 -4.350 1.00 58.78 83 ASN A N 1
ATOM 629 C CA . ASN A 1 83 ? -8.568 22.564 -3.482 1.00 58.78 83 ASN A CA 1
ATOM 630 C C . ASN A 1 83 ? -7.651 22.187 -2.309 1.00 58.78 83 ASN A C 1
ATOM 632 O O . ASN A 1 83 ? -7.560 21.028 -1.913 1.00 58.78 83 ASN A O 1
ATOM 636 N N . GLN A 1 84 ? -6.984 23.188 -1.730 1.00 55.50 84 GLN A N 1
ATOM 637 C CA . GLN A 1 84 ? -5.985 23.017 -0.665 1.00 55.50 84 GLN A CA 1
ATOM 638 C C . GLN A 1 84 ? -6.543 22.393 0.634 1.00 55.50 84 GLN A C 1
ATOM 640 O O . GLN A 1 84 ? -5.782 21.756 1.358 1.00 55.50 84 GLN A O 1
ATOM 645 N N . ASP A 1 85 ? -7.861 22.460 0.864 1.00 62.22 85 ASP A N 1
ATOM 646 C CA . ASP A 1 85 ? -8.560 21.820 1.997 1.00 62.22 85 ASP A CA 1
ATOM 647 C C . ASP A 1 85 ? -9.106 20.415 1.685 1.00 62.22 85 ASP A C 1
ATOM 649 O O . ASP A 1 85 ? -9.920 19.861 2.429 1.00 62.22 85 ASP A O 1
ATOM 653 N N . ALA A 1 86 ? -8.718 19.819 0.555 1.00 71.94 86 ALA A N 1
ATOM 654 C CA . ALA A 1 86 ? -9.327 18.575 0.117 1.00 71.94 86 ALA A CA 1
ATOM 655 C C . ALA A 1 86 ? -8.973 17.395 1.029 1.00 71.94 86 ALA A C 1
ATOM 657 O O . ALA A 1 86 ? -7.825 16.943 1.121 1.00 71.94 86 ALA A O 1
ATOM 658 N N . VAL A 1 87 ? -10.010 16.837 1.648 1.00 84.25 87 VAL A N 1
ATOM 659 C CA . VAL A 1 87 ? -9.937 15.608 2.435 1.00 84.25 87 VAL A CA 1
ATOM 660 C C . VAL A 1 87 ? -9.587 14.439 1.512 1.00 84.25 87 VAL A C 1
ATOM 662 O O . VAL A 1 87 ? -9.995 14.387 0.349 1.00 84.25 87 VAL A O 1
ATOM 665 N N . ILE A 1 88 ? -8.801 13.488 2.019 1.00 89.06 88 ILE A N 1
ATOM 666 C CA . ILE A 1 88 ? -8.530 12.241 1.299 1.00 89.06 88 ILE A CA 1
ATOM 667 C C . ILE A 1 88 ? -9.833 11.437 1.247 1.00 89.06 88 ILE A C 1
ATOM 669 O O . ILE A 1 88 ? -10.333 11.000 2.278 1.00 89.06 88 ILE A O 1
ATOM 673 N N . GLU A 1 89 ? -10.362 11.238 0.044 1.00 91.69 89 GLU A N 1
ATOM 674 C CA . GLU A 1 89 ? -11.552 10.427 -0.224 1.00 91.69 89 GLU A CA 1
ATOM 675 C C . GLU A 1 89 ? -11.233 8.944 -0.016 1.00 91.69 89 GLU A C 1
ATOM 677 O O . GLU A 1 89 ? -11.933 8.226 0.699 1.00 91.69 89 GLU A O 1
ATOM 682 N N . ARG A 1 90 ? -10.133 8.484 -0.620 1.00 93.88 90 ARG A N 1
ATOM 683 C CA . ARG A 1 90 ? -9.700 7.088 -0.561 1.00 93.88 90 ARG A CA 1
ATOM 684 C C . ARG A 1 90 ? -8.210 6.937 -0.805 1.00 93.88 90 ARG A C 1
ATOM 686 O O . ARG A 1 90 ? -7.602 7.734 -1.522 1.00 93.88 90 ARG A O 1
ATOM 693 N N . TYR A 1 91 ? -7.663 5.862 -0.262 1.00 95.69 91 TYR A N 1
ATOM 694 C CA . TYR A 1 91 ? -6.387 5.314 -0.691 1.00 95.69 91 TYR A CA 1
ATOM 695 C C . TYR A 1 91 ? -6.643 4.154 -1.651 1.00 95.69 91 TYR A C 1
ATOM 697 O O . TYR A 1 91 ? -7.676 3.478 -1.571 1.00 95.69 91 TYR A O 1
ATOM 705 N N . PHE A 1 92 ? -5.731 3.946 -2.592 1.00 96.31 92 PHE A N 1
ATOM 706 C CA . PHE A 1 92 ? -5.858 2.862 -3.555 1.00 96.31 92 PHE A CA 1
ATOM 707 C C . PHE A 1 92 ? -4.506 2.420 -4.111 1.00 96.31 92 PHE A C 1
ATOM 709 O O . PHE A 1 92 ? -3.552 3.190 -4.152 1.00 96.31 92 PHE A O 1
ATOM 716 N N . ILE A 1 93 ? -4.460 1.174 -4.564 1.00 9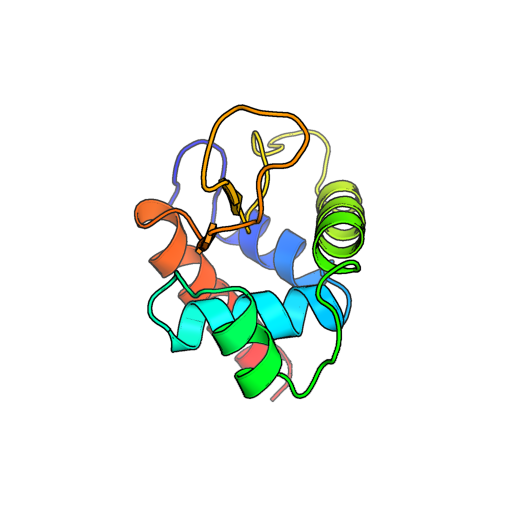5.25 93 ILE A N 1
ATOM 717 C CA . ILE A 1 93 ? -3.434 0.631 -5.450 1.00 95.25 93 ILE A CA 1
ATOM 718 C C . ILE A 1 93 ? -4.060 0.616 -6.846 1.00 95.25 93 ILE A C 1
ATOM 720 O O . ILE A 1 93 ? -5.246 0.305 -6.994 1.00 95.25 93 ILE A O 1
ATOM 724 N N . ARG A 1 94 ? -3.302 0.975 -7.887 1.00 92.62 94 ARG A N 1
ATOM 725 C CA . ARG A 1 94 ? -3.814 0.876 -9.263 1.00 92.62 94 ARG A CA 1
ATOM 726 C C . ARG A 1 94 ? -4.226 -0.567 -9.550 1.00 92.62 94 ARG A C 1
ATOM 728 O O . ARG A 1 94 ? -3.486 -1.494 -9.233 1.00 92.62 94 ARG A O 1
ATOM 735 N N . SER A 1 95 ? -5.394 -0.756 -10.158 1.00 90.62 95 SER A N 1
ATOM 736 C CA . SER A 1 95 ? -5.985 -2.085 -10.369 1.00 90.62 95 SER A CA 1
ATOM 737 C C . SER A 1 95 ? -5.070 -3.036 -11.142 1.00 90.62 95 SER A C 1
ATOM 739 O O . SER A 1 95 ? -5.024 -4.222 -10.841 1.00 90.62 95 SER A O 1
ATOM 741 N N . ASN A 1 96 ? -4.287 -2.517 -12.088 1.00 91.12 96 ASN A N 1
ATOM 742 C CA . ASN A 1 96 ? -3.294 -3.287 -12.834 1.00 91.12 96 ASN A CA 1
ATOM 743 C C . ASN A 1 96 ? -2.077 -3.717 -11.992 1.00 91.12 96 ASN A C 1
ATOM 745 O O . ASN A 1 96 ? -1.458 -4.722 -12.317 1.00 91.12 96 ASN A O 1
ATOM 749 N N . LEU A 1 97 ? -1.739 -2.997 -10.917 1.00 93.12 97 LEU A N 1
ATOM 750 C CA . LEU A 1 97 ? -0.655 -3.353 -9.994 1.00 93.12 97 LEU A CA 1
ATOM 751 C C . LEU A 1 97 ? -1.099 -4.322 -8.900 1.00 93.12 97 LEU A C 1
ATOM 753 O O . LEU A 1 97 ? -0.257 -5.010 -8.332 1.00 93.12 97 LEU A O 1
ATOM 757 N N . LEU A 1 98 ? -2.398 -4.380 -8.594 1.00 94.62 98 LEU A N 1
ATOM 758 C CA . LEU A 1 98 ? -2.913 -5.170 -7.478 1.00 94.62 98 LEU A CA 1
ATOM 759 C C . LEU A 1 98 ? -2.496 -6.654 -7.53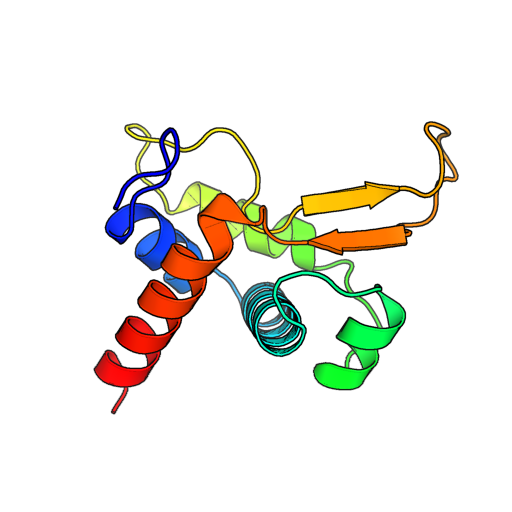6 1.00 94.62 98 LEU A C 1
ATOM 761 O O . LEU A 1 98 ? -2.006 -7.130 -6.514 1.00 94.62 98 LEU A O 1
ATOM 765 N N . PRO A 1 99 ? -2.577 -7.373 -8.678 1.00 94.81 99 PRO A N 1
ATOM 766 C CA . PRO A 1 99 ? -2.133 -8.768 -8.740 1.00 94.81 99 PRO A CA 1
ATOM 767 C C . PRO A 1 99 ? -0.654 -8.947 -8.379 1.00 94.81 99 PRO A C 1
ATOM 769 O O . PRO A 1 99 ? -0.313 -9.856 -7.632 1.00 94.81 99 PRO A O 1
ATOM 772 N N . LEU A 1 100 ? 0.213 -8.038 -8.840 1.00 93.69 100 LEU A N 1
ATOM 773 C CA . LEU A 1 100 ? 1.642 -8.073 -8.517 1.00 93.69 100 LEU A CA 1
ATOM 774 C C . LEU A 1 100 ? 1.912 -7.786 -7.036 1.00 93.69 100 LEU A C 1
ATOM 776 O O . LEU A 1 100 ? 2.840 -8.343 -6.460 1.00 93.69 100 LEU A O 1
ATOM 780 N N . VAL A 1 101 ? 1.122 -6.903 -6.418 1.00 95.62 101 VAL A N 1
ATOM 781 C CA . VAL A 1 101 ? 1.229 -6.611 -4.982 1.00 95.62 101 VAL A CA 1
ATOM 782 C C . VAL A 1 101 ? 0.820 -7.815 -4.145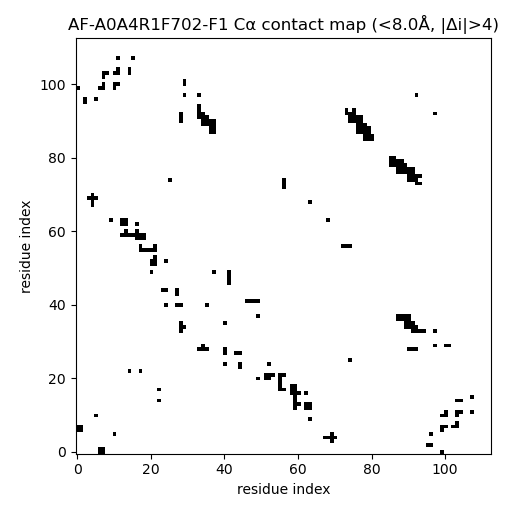 1.00 95.62 101 VAL A C 1
ATOM 784 O O . VAL A 1 101 ? 1.509 -8.122 -3.176 1.00 95.62 101 VAL A O 1
ATOM 787 N N . VAL A 1 102 ? -0.275 -8.487 -4.512 1.00 96.56 102 VAL A N 1
ATOM 788 C CA . VAL A 1 102 ? -0.726 -9.713 -3.835 1.00 96.56 102 VAL A CA 1
ATOM 789 C C . VAL A 1 102 ? 0.349 -10.788 -3.941 1.00 96.56 102 VAL A C 1
ATOM 791 O O . VAL A 1 102 ? 0.806 -11.288 -2.920 1.00 96.56 102 VAL A O 1
ATOM 794 N N . GLU A 1 103 ? 0.839 -11.049 -5.153 1.00 96.00 103 GLU A N 1
ATOM 795 C CA . GLU A 1 103 ? 1.889 -12.041 -5.393 1.00 96.00 103 GLU A CA 1
ATOM 796 C C . GLU A 1 103 ? 3.174 -11.733 -4.603 1.00 96.00 103 GLU A C 1
ATOM 798 O O . GLU A 1 103 ? 3.774 -12.625 -4.007 1.00 96.00 103 GLU A O 1
ATOM 803 N N . ALA A 1 104 ? 3.592 -10.465 -4.541 1.00 95.31 104 ALA A N 1
ATOM 804 C CA . ALA A 1 104 ? 4.763 -10.066 -3.765 1.00 95.31 104 ALA A CA 1
ATOM 805 C C . ALA A 1 104 ? 4.565 -10.243 -2.250 1.00 95.31 104 ALA A C 1
ATOM 807 O O . ALA A 1 104 ? 5.496 -10.666 -1.566 1.00 95.31 104 ALA A O 1
ATOM 808 N N . LEU A 1 105 ? 3.379 -9.922 -1.720 1.00 95.56 105 LEU A N 1
ATOM 809 C CA . LEU A 1 105 ? 3.055 -10.146 -0.308 1.00 95.56 105 LEU A CA 1
ATOM 810 C C . LEU A 1 105 ? 3.061 -11.637 0.035 1.00 95.56 105 LEU A C 1
ATOM 812 O O . LEU A 1 105 ? 3.655 -12.007 1.044 1.00 95.56 105 LEU A O 1
ATOM 816 N N . ASP A 1 106 ? 2.480 -12.476 -0.823 1.00 94.94 106 ASP A N 1
ATOM 817 C CA . ASP A 1 106 ? 2.457 -13.929 -0.638 1.00 94.94 106 ASP A CA 1
ATOM 818 C C . ASP A 1 106 ? 3.875 -14.521 -0.619 1.00 94.94 106 ASP A C 1
ATOM 820 O O . ASP A 1 106 ? 4.185 -15.372 0.218 1.00 94.94 106 ASP A O 1
ATOM 824 N N . GLN A 1 107 ? 4.769 -14.044 -1.496 1.00 94.69 107 GLN A N 1
ATOM 825 C CA . GLN A 1 107 ? 6.179 -14.455 -1.487 1.00 94.69 107 GLN A CA 1
ATOM 826 C C . GLN A 1 107 ? 6.898 -14.031 -0.203 1.00 94.69 107 GLN A C 1
ATOM 828 O O . GLN A 1 107 ? 7.612 -14.835 0.384 1.00 94.69 107 GLN A O 1
ATOM 833 N N . ILE A 1 108 ? 6.697 -12.793 0.257 1.00 92.12 108 ILE A N 1
ATOM 834 C CA . ILE A 1 108 ? 7.309 -12.302 1.502 1.00 92.12 108 ILE A CA 1
ATOM 835 C C . ILE A 1 108 ? 6.812 -13.107 2.708 1.00 92.12 108 ILE A C 1
ATOM 837 O O . ILE A 1 108 ? 7.604 -13.471 3.572 1.00 92.12 108 ILE A O 1
ATOM 841 N N . ASP A 1 109 ? 5.515 -13.409 2.766 1.00 90.19 109 ASP A N 1
ATOM 842 C CA . ASP A 1 109 ? 4.932 -14.192 3.858 1.00 90.19 109 ASP A CA 1
ATOM 843 C C . ASP A 1 109 ? 5.393 -15.653 3.837 1.00 90.19 109 ASP A C 1
ATOM 845 O O . ASP A 1 109 ? 5.483 -16.281 4.892 1.00 90.19 109 ASP A O 1
ATOM 849 N N . SER A 1 110 ? 5.701 -16.187 2.653 1.00 89.69 110 SER A N 1
ATOM 850 C CA . SER A 1 110 ? 6.263 -17.530 2.489 1.00 89.69 110 SER A CA 1
ATOM 851 C C . SER A 1 110 ? 7.735 -17.597 2.897 1.00 89.69 110 SER A C 1
ATOM 853 O O . SER A 1 110 ? 8.132 -18.581 3.503 1.00 89.69 110 SER A O 1
ATOM 855 N N . ASP A 1 111 ? 8.522 -16.549 2.637 1.00 83.31 111 ASP A N 1
ATOM 856 C CA . ASP A 1 111 ? 9.949 -16.488 2.996 1.00 83.31 111 ASP A CA 1
ATOM 857 C C . ASP A 1 111 ? 10.187 -16.371 4.520 1.00 83.31 111 ASP A C 1
ATOM 859 O O . ASP A 1 111 ? 11.292 -16.619 5.002 1.00 83.31 111 ASP A O 1
ATOM 863 N N . ILE A 1 112 ? 9.168 -15.960 5.286 1.00 74.88 112 ILE A N 1
ATOM 864 C CA . ILE A 1 112 ? 9.221 -15.810 6.754 1.00 74.88 112 ILE A CA 1
ATOM 865 C C . ILE A 1 112 ? 8.804 -17.105 7.485 1.00 74.88 112 ILE A C 1
ATOM 867 O O . ILE A 1 112 ? 9.063 -17.236 8.684 1.00 74.88 112 ILE A O 1
ATOM 871 N N . ARG A 1 113 ? 8.144 -18.040 6.792 1.00 56.75 113 ARG A N 1
ATOM 872 C CA . ARG A 1 113 ? 7.672 -19.320 7.347 1.00 56.75 113 ARG A CA 1
ATOM 873 C C . ARG A 1 113 ? 8.735 -20.405 7.263 1.00 56.75 113 ARG A C 1
ATOM 875 O O . ARG A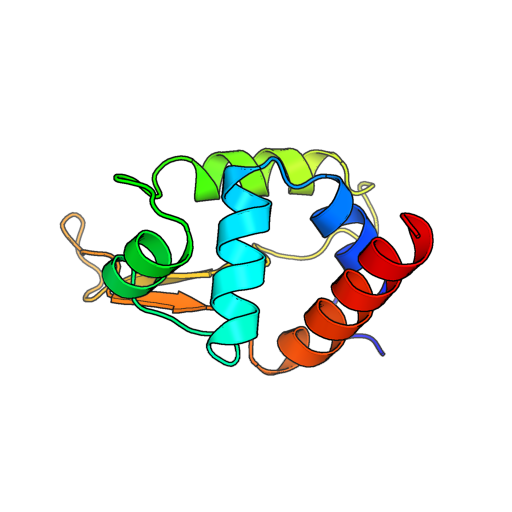 1 113 ? 8.776 -21.208 8.221 1.00 56.75 113 ARG A O 1
#

pLDDT: mean 88.13, std 10.0, range [55.5, 97.44]

Mean predicted aligned error: 5.0 Å

Foldseek 3Di:
DADALDDLVLLLQLLVQAPDLQVLLLVQCLVVLFKDAPVSSCVSSVHPDSPCNVVRSVRSQVRGDPPPRDPDGQWDFDFPDPDPPTDTGMIGGPNVCSVSNVVSVVVVVVVVD